Protein AF-A0A171AFU2-F1 (afdb_monomer)

Solvent-accessible surface area (backbone atoms only — not comparable to full-atom values): 6027 Å² total; per-residue (Å²): 131,84,86,50,80,88,75,60,85,72,80,78,90,63,55,51,98,87,64,47,69,78,89,78,45,77,45,76,44,75,50,81,21,44,71,63,31,50,76,66,50,42,62,61,49,47,72,66,57,61,49,48,31,39,40,37,31,38,26,29,52,42,77,97,67,62,62,77,85,74,70,47,90,75,44,48,79,48,77,48,57,42,95,50,82,61,69,34,23,37,37,38,36,23,58,60,92,129

Structure (mmCIF, N/CA/C/O backbone):
data_AF-A0A171AFU2-F1
#
_entry.id   AF-A0A171AFU2-F1
#
loop_
_atom_site.group_PDB
_atom_site.id
_atom_site.type_symbol
_atom_site.label_atom_id
_atom_site.label_alt_id
_atom_site.label_comp_id
_atom_site.label_asym_id
_atom_site.label_entity_id
_atom_site.label_seq_id
_atom_site.pdbx_PDB_ins_code
_atom_site.Cartn_x
_atom_site.Cartn_y
_atom_site.Cartn_z
_atom_site.occupancy
_atom_site.B_iso_or_equiv
_atom_site.auth_seq_id
_atom_site.auth_comp_id
_atom_site.auth_asym_id
_atom_site.auth_atom_id
_atom_site.pdbx_PDB_model_num
ATOM 1 N N . LYS A 1 1 ? 9.775 -21.568 10.852 1.00 74.94 1 LYS A N 1
ATOM 2 C CA . LYS A 1 1 ? 8.976 -21.409 9.611 1.00 74.94 1 LYS A CA 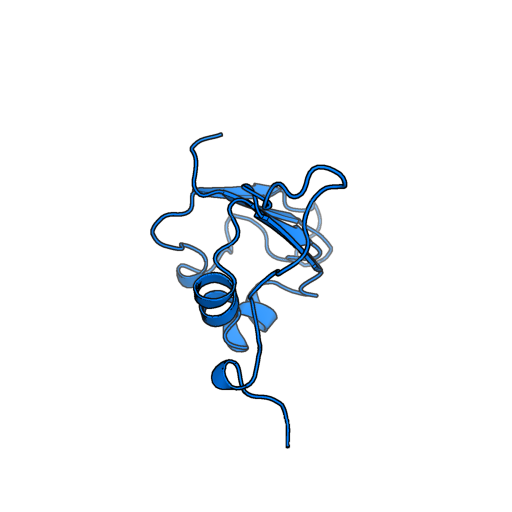1
ATOM 3 C C . LYS A 1 1 ? 8.739 -19.916 9.420 1.00 74.94 1 LYS A C 1
ATOM 5 O O . LYS A 1 1 ? 8.506 -19.256 10.425 1.00 74.94 1 LYS A O 1
ATOM 10 N N . LYS A 1 2 ? 8.897 -19.364 8.212 1.00 75.50 2 LYS A N 1
ATOM 11 C CA . LYS A 1 2 ? 8.527 -17.961 7.962 1.00 75.50 2 LYS A CA 1
ATOM 12 C C . LYS A 1 2 ? 6.993 -17.862 8.069 1.00 75.50 2 LYS A C 1
ATOM 14 O O . LYS A 1 2 ? 6.354 -18.785 7.570 1.00 75.50 2 LYS A O 1
ATOM 19 N N . PRO A 1 3 ? 6.423 -16.856 8.754 1.00 78.31 3 PRO A N 1
ATOM 20 C CA . PRO A 1 3 ? 4.972 -16.717 8.842 1.00 78.31 3 PRO A CA 1
ATOM 21 C C . PRO A 1 3 ? 4.384 -16.492 7.447 1.00 78.31 3 PRO A C 1
ATOM 23 O O . PRO A 1 3 ? 4.941 -15.719 6.661 1.00 78.31 3 PRO A O 1
ATOM 26 N N . GLU A 1 4 ? 3.292 -17.189 7.151 1.00 86.56 4 GLU A N 1
ATOM 27 C CA . GLU A 1 4 ? 2.488 -16.962 5.951 1.00 86.56 4 GLU A CA 1
ATOM 28 C C . GLU A 1 4 ? 1.475 -15.840 6.214 1.00 86.56 4 GLU A C 1
ATOM 30 O O . GLU A 1 4 ? 1.129 -15.564 7.362 1.00 86.56 4 GLU A O 1
ATOM 35 N N . LEU A 1 5 ? 0.954 -15.197 5.162 1.00 85.69 5 LEU A N 1
ATOM 36 C CA . LEU A 1 5 ? -0.076 -14.155 5.320 1.00 85.69 5 LEU A CA 1
ATOM 37 C C . LEU A 1 5 ? -1.328 -14.670 6.051 1.00 85.69 5 LEU A C 1
ATOM 39 O O . LEU A 1 5 ? -1.981 -13.902 6.748 1.00 85.69 5 LEU A O 1
ATOM 43 N N . SER A 1 6 ? -1.645 -15.962 5.919 1.00 86.12 6 SER A N 1
ATOM 44 C CA . SER A 1 6 ? -2.748 -16.621 6.632 1.00 86.12 6 SER A CA 1
ATOM 45 C C . SER A 1 6 ? -2.542 -16.720 8.142 1.00 86.12 6 SER A C 1
ATOM 47 O O . SER A 1 6 ? -3.510 -16.937 8.863 1.00 86.12 6 SER A O 1
ATOM 49 N N . ASP A 1 7 ? -1.299 -16.600 8.608 1.00 89.69 7 ASP A N 1
ATOM 50 C CA . ASP A 1 7 ? -0.940 -16.751 10.019 1.00 89.69 7 ASP A CA 1
ATOM 51 C C . ASP A 1 7 ? -1.003 -15.407 10.771 1.00 89.69 7 ASP A C 1
ATOM 53 O O . ASP A 1 7 ? -0.781 -15.360 11.982 1.00 89.69 7 ASP A O 1
ATOM 57 N N . LEU A 1 8 ? -1.259 -14.301 10.062 1.00 90.12 8 LEU A N 1
ATOM 58 C CA . LEU A 1 8 ? -1.264 -12.949 10.614 1.00 90.12 8 LEU A CA 1
ATOM 59 C C . LEU A 1 8 ? -2.675 -12.514 11.023 1.00 90.12 8 LEU A C 1
ATOM 61 O O . LEU A 1 8 ? -3.652 -12.784 10.325 1.00 90.12 8 LEU A O 1
ATOM 65 N N . ASN A 1 9 ? -2.761 -11.788 12.140 1.00 91.12 9 ASN A N 1
ATOM 66 C CA . ASN A 1 9 ? -3.978 -11.110 12.575 1.00 91.12 9 ASN A CA 1
ATOM 67 C C . ASN A 1 9 ? -3.920 -9.629 12.169 1.00 91.12 9 ASN A C 1
ATOM 69 O O . ASN A 1 9 ? -2.985 -8.930 12.556 1.00 91.12 9 ASN A O 1
ATOM 73 N N . PHE A 1 10 ? -4.920 -9.177 11.414 1.00 90.38 10 PHE A N 1
ATOM 74 C CA . PHE A 1 10 ? -5.063 -7.796 10.931 1.00 90.38 10 PHE A CA 1
ATOM 75 C C . PHE A 1 10 ? -6.156 -7.013 11.686 1.00 90.38 10 PHE A C 1
ATOM 77 O O . PHE A 1 10 ? -6.427 -5.848 11.380 1.00 90.38 10 PHE A O 1
ATOM 84 N N . GLU A 1 11 ? -6.798 -7.651 12.669 1.00 90.38 11 GLU A N 1
ATOM 85 C CA . GLU A 1 11 ? -7.816 -7.032 13.513 1.00 90.38 11 GLU A CA 1
ATOM 86 C C . GLU A 1 11 ? -7.193 -6.083 14.542 1.00 90.38 11 GLU A C 1
ATOM 88 O O . GLU A 1 11 ? -6.085 -6.299 15.038 1.00 90.38 11 GLU A O 1
ATOM 93 N N . CYS A 1 12 ? -7.944 -5.038 14.894 1.00 89.50 12 CYS A N 1
ATOM 94 C CA . CYS A 1 12 ? -7.601 -4.118 15.971 1.00 89.50 12 CYS A CA 1
ATOM 95 C C . CYS A 1 12 ? -8.790 -3.970 16.922 1.00 89.50 12 CYS A C 1
ATOM 97 O O . CYS A 1 12 ? -9.833 -3.411 16.584 1.00 89.50 12 CYS A O 1
ATOM 99 N N . ASP A 1 13 ? -8.592 -4.464 18.134 1.00 92.19 13 ASP A N 1
ATOM 100 C CA . ASP A 1 13 ? -9.525 -4.514 19.256 1.00 92.19 13 ASP A CA 1
ATOM 101 C C . ASP A 1 13 ? -9.283 -3.373 20.266 1.00 92.19 13 ASP A C 1
ATOM 103 O O . ASP A 1 13 ? -9.819 -3.365 21.375 1.00 92.19 13 ASP A O 1
ATOM 107 N N . LYS A 1 14 ? -8.496 -2.359 19.873 1.00 92.38 14 LYS A N 1
ATOM 108 C CA . LYS A 1 14 ? -8.324 -1.120 20.641 1.00 92.38 14 LYS A CA 1
ATOM 109 C C . LYS A 1 14 ? -9.541 -0.209 20.497 1.00 92.38 14 LYS A C 1
ATOM 111 O O . LYS A 1 14 ? -10.087 -0.040 19.408 1.00 92.38 14 LYS A O 1
ATOM 116 N N . THR A 1 15 ? -9.900 0.431 21.603 1.00 96.12 15 THR A N 1
ATOM 117 C CA . THR A 1 15 ? -10.975 1.422 21.682 1.00 96.12 15 THR A CA 1
ATOM 118 C C . THR A 1 15 ? -10.466 2.731 22.276 1.00 96.12 15 THR A C 1
ATOM 120 O O . THR A 1 15 ? -9.417 2.765 22.929 1.00 96.12 15 THR A O 1
ATOM 123 N N . THR A 1 16 ? -11.221 3.812 22.081 1.00 93.56 16 THR A N 1
ATOM 124 C CA . THR A 1 16 ? -11.028 5.072 22.815 1.00 93.56 16 THR A CA 1
ATOM 125 C C . THR A 1 16 ? -11.306 4.883 24.314 1.00 93.56 16 THR A C 1
ATOM 127 O O . THR A 1 16 ? -11.727 3.806 24.755 1.00 93.56 16 THR A O 1
ATOM 130 N N . LYS A 1 17 ? -11.082 5.928 25.124 1.00 94.62 17 LYS A N 1
ATOM 131 C CA . LYS A 1 17 ? -11.413 5.897 26.562 1.00 94.62 17 LYS A CA 1
ATOM 132 C C . LYS A 1 17 ? -12.919 5.732 26.790 1.00 94.62 17 LYS A C 1
ATOM 134 O O . LYS A 1 17 ? -13.327 5.153 27.790 1.00 94.62 17 LYS A O 1
ATOM 139 N N . GLU A 1 18 ? -13.711 6.213 25.842 1.00 96.38 18 GLU A N 1
ATOM 140 C CA . GLU A 1 18 ? -15.169 6.175 25.804 1.00 96.38 18 GLU A CA 1
ATOM 141 C C . GLU A 1 18 ? -15.707 4.848 25.234 1.00 96.38 18 GLU A C 1
ATOM 143 O O . GLU A 1 18 ? -16.915 4.629 25.217 1.00 96.38 18 GLU A O 1
ATOM 148 N N . GLY A 1 19 ? -14.825 3.937 24.801 1.00 95.38 19 GLY A N 1
ATOM 149 C CA . GLY A 1 19 ? -15.196 2.618 24.280 1.00 95.38 19 GLY A CA 1
ATOM 150 C C . GLY A 1 19 ? -15.546 2.593 22.790 1.0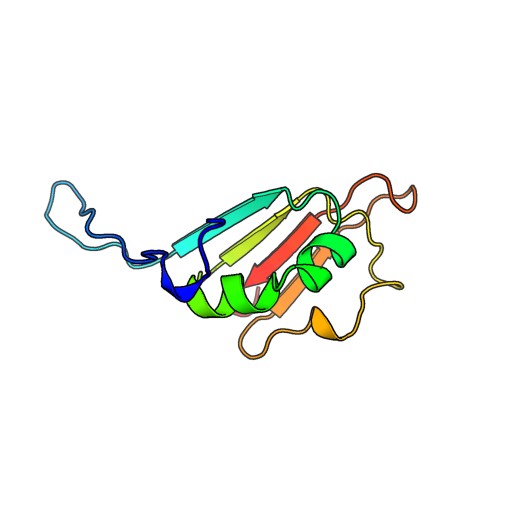0 95.38 19 GLY A C 1
ATOM 151 O O . GLY A 1 19 ? -16.033 1.576 22.296 1.00 95.38 19 GLY A O 1
ATOM 152 N N . GLU A 1 20 ? -15.287 3.674 22.054 1.00 96.19 20 GLU A N 1
ATOM 153 C CA . GLU A 1 20 ? -15.542 3.729 20.615 1.00 96.19 20 GLU A CA 1
ATOM 154 C C . GLU A 1 20 ? -14.488 2.932 19.844 1.00 96.19 20 GLU A C 1
ATOM 156 O O . GLU A 1 20 ? -13.297 2.947 20.174 1.00 96.19 20 GLU A O 1
ATOM 161 N N . LYS A 1 21 ? -14.930 2.231 18.797 1.00 95.06 21 LYS A N 1
ATOM 162 C CA . LYS A 1 21 ? -14.035 1.532 17.872 1.00 95.06 21 LYS A CA 1
ATOM 163 C C . LYS A 1 21 ? -13.399 2.524 16.905 1.00 95.06 21 LYS A C 1
ATOM 165 O O . LYS A 1 21 ? -13.990 3.550 16.576 1.00 95.06 21 LYS A O 1
ATOM 170 N N . TRP A 1 22 ? -12.215 2.181 16.410 1.00 93.25 22 TRP A N 1
ATOM 171 C CA . TRP A 1 22 ? -11.630 2.885 15.274 1.00 93.25 22 TRP A CA 1
ATOM 172 C C . TRP A 1 22 ? -12.545 2.761 14.044 1.00 93.25 22 TRP A C 1
ATOM 174 O O . TRP A 1 22 ? -13.249 1.766 13.871 1.00 93.25 22 TRP A O 1
ATOM 184 N N . ASN A 1 23 ? -12.538 3.788 13.200 1.00 93.81 23 ASN A N 1
ATOM 185 C CA . ASN A 1 23 ? -13.353 3.873 11.985 1.00 93.81 23 ASN A CA 1
ATOM 186 C C . ASN A 1 23 ? -12.531 4.217 10.733 1.00 93.81 23 ASN A C 1
ATOM 188 O O . ASN A 1 23 ? -13.104 4.396 9.664 1.00 93.81 23 ASN A O 1
ATOM 192 N N . PHE A 1 24 ? -11.211 4.351 10.879 1.00 95.06 24 PHE A N 1
ATOM 193 C CA . PHE A 1 24 ? -10.292 4.685 9.801 1.00 95.06 24 PHE A CA 1
ATOM 194 C C . PHE A 1 24 ? -8.933 4.019 10.041 1.00 95.06 24 PHE A C 1
ATOM 196 O O . PHE A 1 24 ? -8.395 4.104 11.151 1.00 95.06 24 PHE A O 1
ATOM 203 N N . LYS A 1 25 ? -8.370 3.364 9.022 1.00 95.69 25 LYS A N 1
ATOM 204 C CA . LYS A 1 25 ? -7.072 2.675 9.085 1.00 95.69 25 LYS A CA 1
ATOM 205 C C . LYS A 1 25 ? -6.065 3.318 8.136 1.00 95.69 25 LYS A C 1
ATOM 207 O O . LYS A 1 25 ? -6.296 3.427 6.934 1.00 95.69 25 LYS A O 1
ATOM 212 N N . ILE A 1 26 ? -4.902 3.675 8.679 1.00 97.12 26 ILE A N 1
ATOM 213 C CA . ILE A 1 26 ? -3.752 4.159 7.910 1.00 97.12 26 ILE A CA 1
ATOM 214 C C . ILE A 1 26 ? -2.584 3.211 8.154 1.00 97.12 26 ILE A C 1
ATOM 216 O O . ILE A 1 26 ? -2.131 3.071 9.291 1.00 97.12 26 ILE A O 1
ATOM 220 N N . SER A 1 27 ? -2.054 2.625 7.086 1.00 97.06 27 SER A N 1
ATOM 221 C CA . SER A 1 27 ? -0.843 1.806 7.142 1.00 97.06 27 SER A CA 1
ATOM 222 C C . SER A 1 27 ? 0.303 2.550 6.458 1.00 97.06 27 SER A C 1
ATOM 224 O O . SER A 1 27 ? 0.127 3.190 5.423 1.00 97.06 27 SER A O 1
ATOM 226 N N . SER A 1 28 ? 1.504 2.487 7.030 1.00 97.88 28 SER A N 1
ATOM 227 C CA . SER A 1 28 ? 2.695 3.117 6.455 1.00 97.88 28 SER A CA 1
ATOM 228 C C . SER A 1 28 ? 3.854 2.137 6.450 1.00 97.88 28 SER A C 1
ATOM 230 O O . SER A 1 28 ? 4.177 1.556 7.484 1.00 97.88 28 SER A O 1
ATOM 232 N N . TRP A 1 29 ? 4.497 1.970 5.296 1.00 97.69 29 TRP A N 1
ATOM 233 C CA . TRP A 1 29 ? 5.560 0.993 5.123 1.00 97.69 29 TRP A CA 1
ATOM 234 C C . TRP A 1 29 ? 6.670 1.496 4.197 1.00 97.69 29 TRP A C 1
ATOM 236 O O . TRP A 1 29 ? 6.477 1.745 3.007 1.00 97.69 29 TRP A O 1
ATOM 246 N N . ASN A 1 30 ? 7.888 1.555 4.729 1.00 97.75 30 ASN A N 1
ATOM 247 C CA . ASN A 1 30 ? 9.093 1.631 3.917 1.00 97.75 30 ASN A CA 1
ATOM 248 C C . ASN A 1 30 ? 9.374 0.264 3.270 1.00 97.75 30 ASN A C 1
ATOM 250 O O . ASN A 1 30 ? 9.735 -0.697 3.952 1.00 97.75 30 ASN A O 1
ATOM 254 N N . VAL A 1 31 ? 9.211 0.181 1.949 1.00 97.06 31 VAL A N 1
ATOM 255 C CA . VAL A 1 31 ? 9.254 -1.087 1.201 1.00 97.06 31 VAL A CA 1
ATOM 256 C C . VAL A 1 31 ? 10.631 -1.427 0.633 1.00 97.06 31 VAL A C 1
ATOM 258 O O . VAL A 1 31 ? 10.794 -2.488 0.027 1.00 97.06 31 VAL A O 1
ATOM 261 N N . ALA A 1 32 ? 11.622 -0.543 0.807 1.00 96.38 32 ALA A N 1
ATOM 262 C CA . ALA A 1 32 ? 12.983 -0.702 0.291 1.00 96.38 32 ALA A CA 1
ATOM 263 C C . ALA A 1 32 ? 13.048 -1.106 -1.205 1.00 96.38 32 ALA A C 1
ATOM 265 O O . ALA A 1 32 ? 13.939 -1.844 -1.631 1.00 96.38 32 ALA A O 1
ATOM 266 N N . GLY A 1 33 ? 12.112 -0.609 -2.016 1.00 96.44 33 GLY A N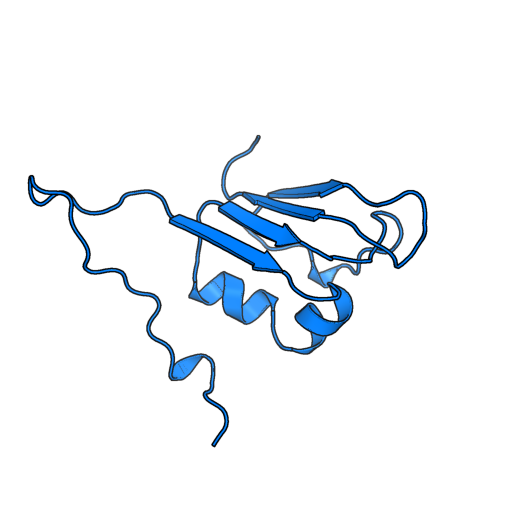 1
ATOM 267 C CA . GLY A 1 33 ? 11.983 -0.882 -3.446 1.00 96.44 33 GLY A CA 1
ATOM 268 C C . GLY A 1 33 ? 10.654 -1.545 -3.814 1.00 96.44 33 GLY A C 1
ATOM 269 O O . GLY A 1 33 ? 10.442 -2.737 -3.585 1.00 96.44 33 GLY A O 1
ATOM 270 N N . LEU A 1 34 ? 9.797 -0.798 -4.513 1.00 95.94 34 LEU A N 1
ATOM 271 C CA . LEU A 1 34 ? 8.440 -1.202 -4.897 1.00 95.94 34 LEU A CA 1
ATOM 272 C C . LEU A 1 34 ? 8.406 -2.531 -5.661 1.00 95.94 34 LEU A C 1
ATOM 274 O O . LEU A 1 34 ? 7.616 -3.415 -5.355 1.00 95.94 34 LEU A O 1
ATOM 278 N N . ARG A 1 35 ? 9.306 -2.721 -6.630 1.00 95.44 35 ARG A N 1
ATOM 279 C CA . ARG A 1 35 ? 9.353 -3.952 -7.440 1.00 95.44 35 ARG A CA 1
ATOM 280 C C . ARG A 1 35 ? 9.717 -5.188 -6.622 1.00 95.44 35 ARG A C 1
ATOM 282 O O . ARG A 1 35 ? 9.222 -6.274 -6.904 1.00 95.44 35 ARG A O 1
ATOM 289 N N . ALA A 1 36 ? 10.607 -5.043 -5.641 1.00 95.75 36 ALA A N 1
ATOM 290 C CA . ALA A 1 36 ? 10.982 -6.148 -4.763 1.00 95.75 36 ALA A CA 1
ATOM 291 C C . ALA A 1 36 ? 9.839 -6.495 -3.802 1.00 95.75 36 ALA A C 1
ATOM 293 O O . ALA A 1 36 ? 9.616 -7.671 -3.526 1.00 95.75 36 ALA A O 1
ATOM 294 N N . TRP A 1 37 ? 9.106 -5.482 -3.341 1.00 96.31 37 TRP A N 1
ATOM 295 C CA . TRP A 1 37 ? 7.905 -5.643 -2.531 1.00 96.31 37 TRP A CA 1
ATOM 296 C C . TRP A 1 37 ? 6.770 -6.338 -3.294 1.00 96.31 37 TRP A C 1
ATOM 298 O O . TRP A 1 37 ? 6.232 -7.324 -2.800 1.00 96.31 37 TRP A O 1
ATOM 308 N N . LEU A 1 38 ? 6.497 -5.944 -4.544 1.00 95.31 38 LEU A N 1
ATOM 309 C CA . LEU A 1 38 ? 5.518 -6.627 -5.405 1.00 95.31 38 LEU A CA 1
ATOM 310 C C . LEU A 1 38 ? 5.858 -8.109 -5.610 1.00 95.31 38 LEU A C 1
ATOM 312 O O . LEU A 1 38 ? 5.001 -8.968 -5.440 1.00 95.31 38 LEU A O 1
ATOM 316 N N . LYS A 1 39 ? 7.132 -8.428 -5.886 1.00 94.50 39 LYS A N 1
ATOM 317 C CA . LYS A 1 39 ? 7.614 -9.818 -6.021 1.00 94.50 39 LYS A CA 1
ATOM 318 C C . LYS A 1 39 ? 7.440 -10.660 -4.754 1.00 94.50 39 LYS A C 1
ATOM 320 O O . LYS A 1 39 ? 7.552 -11.879 -4.822 1.00 94.50 39 LYS A O 1
ATOM 325 N N . LYS A 1 40 ? 7.231 -10.022 -3.601 1.00 92.94 40 LYS A N 1
ATOM 326 C CA . LYS A 1 40 ? 7.029 -10.663 -2.298 1.00 92.94 40 LYS A CA 1
ATOM 327 C C . LYS A 1 40 ? 5.563 -10.599 -1.858 1.00 92.94 40 LYS A C 1
ATOM 329 O O . LYS A 1 40 ? 5.312 -10.516 -0.660 1.00 92.94 40 LYS A O 1
ATOM 334 N N . SER A 1 41 ? 4.621 -10.624 -2.805 1.00 91.69 41 SER A N 1
ATOM 335 C CA . SER A 1 41 ? 3.179 -10.596 -2.518 1.00 91.69 41 SER A CA 1
ATOM 336 C C . SER A 1 41 ? 2.738 -9.350 -1.743 1.00 91.69 41 SER A C 1
ATOM 338 O O . SER A 1 41 ? 1.853 -9.402 -0.894 1.00 91.69 41 SER A O 1
ATOM 340 N N . GLY A 1 42 ? 3.359 -8.201 -2.037 1.00 93.12 42 GLY A N 1
ATOM 341 C CA . GLY A 1 42 ? 3.008 -6.930 -1.405 1.00 93.12 42 GLY A CA 1
ATOM 342 C C . GLY A 1 42 ? 1.529 -6.573 -1.568 1.00 93.12 42 GLY A C 1
ATOM 343 O O . GLY A 1 42 ? 0.890 -6.178 -0.602 1.00 93.12 42 GLY A O 1
ATOM 344 N N . ILE A 1 43 ? 0.963 -6.791 -2.759 1.00 93.19 43 ILE A N 1
ATOM 345 C CA . ILE A 1 43 ? -0.460 -6.538 -3.029 1.00 93.19 43 ILE A CA 1
ATOM 346 C C . ILE A 1 43 ? -1.368 -7.449 -2.196 1.00 93.19 43 ILE A C 1
ATOM 348 O O . ILE A 1 43 ? -2.348 -6.969 -1.631 1.00 93.19 43 ILE A O 1
ATOM 352 N N . ASP A 1 44 ? -1.017 -8.728 -2.050 1.00 93.00 44 ASP A N 1
ATOM 353 C CA . ASP A 1 44 ? -1.795 -9.673 -1.239 1.00 93.00 44 ASP A CA 1
ATOM 354 C C . ASP A 1 44 ? -1.845 -9.230 0.231 1.00 93.00 44 ASP A C 1
ATOM 356 O O . ASP A 1 44 ? -2.878 -9.367 0.883 1.00 93.00 44 ASP A O 1
ATOM 360 N N . TYR A 1 45 ? -0.753 -8.648 0.744 1.00 92.81 45 TYR A N 1
ATOM 361 C CA . TYR A 1 45 ? -0.740 -8.033 2.072 1.00 92.81 45 TYR A CA 1
ATOM 362 C C . TYR A 1 45 ? -1.720 -6.857 2.159 1.00 92.81 45 TYR A C 1
ATOM 364 O O . TYR A 1 45 ? -2.490 -6.795 3.111 1.00 92.81 45 TYR A O 1
ATOM 372 N N . VAL A 1 46 ? -1.736 -5.954 1.169 1.00 94.38 46 VAL A N 1
ATOM 373 C CA . VAL A 1 46 ? -2.655 -4.799 1.169 1.00 94.38 46 VAL A CA 1
ATOM 374 C C . VAL A 1 46 ? -4.111 -5.252 1.153 1.00 94.38 46 VAL A C 1
ATOM 376 O O . VAL A 1 46 ? -4.908 -4.727 1.917 1.00 94.38 46 VAL A O 1
ATOM 379 N N . LEU A 1 47 ? -4.450 -6.260 0.345 1.00 92.94 47 LEU A N 1
ATOM 380 C CA . LEU A 1 47 ? -5.808 -6.809 0.277 1.00 92.94 47 LEU A CA 1
ATOM 381 C C . LEU A 1 47 ? -6.267 -7.465 1.587 1.00 92.94 47 LEU A C 1
ATOM 383 O O . LEU A 1 47 ? -7.466 -7.548 1.836 1.00 92.94 47 LEU A O 1
ATOM 387 N N . LYS A 1 48 ? -5.336 -7.972 2.404 1.00 94.06 48 LYS A N 1
ATOM 388 C CA . LYS A 1 48 ? -5.640 -8.556 3.719 1.00 94.06 48 LYS A CA 1
ATOM 389 C C . LYS A 1 48 ? -5.701 -7.514 4.828 1.00 94.06 48 LYS A C 1
ATOM 391 O O . LYS A 1 48 ? -6.563 -7.614 5.692 1.00 94.06 48 LYS A O 1
ATOM 396 N N . GLU A 1 49 ? -4.794 -6.546 4.801 1.00 95.19 49 GLU A N 1
ATOM 397 C CA . GLU A 1 49 ? -4.756 -5.450 5.770 1.00 95.19 49 GLU A CA 1
ATOM 398 C C . GLU A 1 49 ? -5.897 -4.441 5.548 1.00 95.19 49 GLU A C 1
ATOM 400 O O . GLU A 1 49 ? -6.376 -3.834 6.506 1.00 95.19 49 GLU A O 1
ATOM 405 N N . ASP A 1 50 ? -6.347 -4.281 4.301 1.00 95.69 50 ASP A N 1
ATOM 406 C CA . ASP A 1 50 ? -7.470 -3.437 3.870 1.00 95.69 50 ASP A CA 1
ATOM 407 C C . ASP A 1 50 ? -7.480 -2.002 4.459 1.00 95.69 50 ASP A C 1
ATOM 409 O O . ASP A 1 50 ? -8.496 -1.547 4.993 1.00 95.69 50 ASP A O 1
ATOM 413 N N . PRO A 1 51 ? -6.360 -1.250 4.407 1.00 97.06 51 PRO A N 1
ATOM 414 C CA . PRO A 1 51 ? -6.307 0.089 4.989 1.00 97.06 51 PRO A CA 1
ATOM 415 C C . PRO A 1 51 ? -7.069 1.105 4.137 1.00 97.06 51 PRO A C 1
ATOM 417 O O . PRO A 1 51 ? -7.095 0.990 2.916 1.00 97.06 51 PRO A O 1
ATOM 420 N N . ASP A 1 52 ? -7.623 2.155 4.734 1.00 97.31 52 ASP A N 1
ATOM 421 C CA . ASP A 1 52 ? -8.236 3.250 3.969 1.00 97.31 52 ASP A CA 1
ATOM 422 C C . ASP A 1 52 ? -7.175 4.079 3.239 1.00 97.31 52 ASP A C 1
ATOM 424 O O . ASP A 1 52 ? -7.389 4.506 2.103 1.00 97.31 52 ASP A O 1
ATOM 428 N N . ILE A 1 53 ? -6.003 4.239 3.866 1.00 97.81 53 ILE A N 1
ATOM 429 C CA . ILE A 1 53 ? -4.813 4.855 3.273 1.00 97.81 53 ILE A CA 1
ATOM 430 C C . ILE A 1 53 ? -3.591 3.961 3.495 1.00 97.81 53 ILE A C 1
ATOM 432 O O . ILE A 1 53 ? -3.282 3.574 4.622 1.00 97.81 53 ILE A O 1
ATOM 436 N N . LEU A 1 54 ? -2.835 3.700 2.427 1.00 97.94 54 LEU A N 1
ATOM 437 C CA . LEU A 1 54 ? -1.520 3.063 2.493 1.00 97.94 54 LEU A CA 1
ATOM 438 C C . LEU A 1 54 ? -0.435 4.010 1.981 1.00 97.94 54 LEU A C 1
ATOM 440 O O . LEU A 1 54 ? -0.419 4.383 0.809 1.00 97.94 54 LEU A O 1
ATOM 444 N N . CYS A 1 55 ? 0.529 4.318 2.839 1.00 98.25 55 CYS A N 1
ATOM 445 C CA . CYS A 1 55 ? 1.701 5.118 2.510 1.00 98.25 55 CYS A CA 1
ATOM 446 C C . CYS A 1 55 ? 2.916 4.212 2.292 1.00 98.25 55 CYS A C 1
ATOM 448 O O . CYS A 1 55 ? 3.355 3.529 3.216 1.00 98.25 55 CYS A O 1
ATOM 450 N N . LEU A 1 56 ? 3.505 4.237 1.098 1.00 97.81 56 LEU A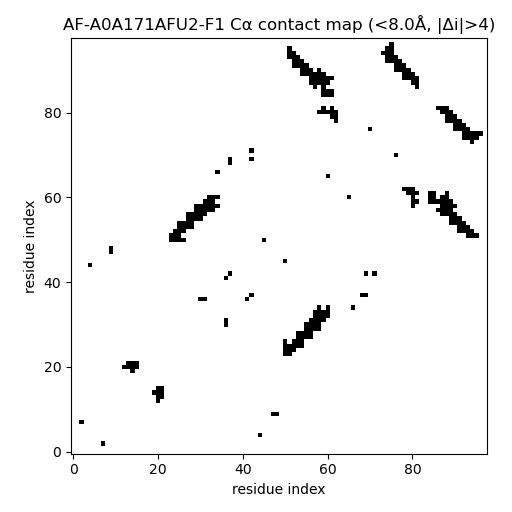 N 1
ATOM 451 C CA . LEU A 1 56 ? 4.752 3.539 0.795 1.00 97.81 56 LEU A CA 1
ATOM 452 C C . LEU A 1 56 ? 5.920 4.520 0.695 1.00 97.81 56 LEU A C 1
ATOM 454 O O . LEU A 1 56 ? 5.846 5.512 -0.032 1.00 97.81 56 LEU A O 1
ATOM 458 N N . GLN A 1 57 ? 7.028 4.207 1.367 1.00 97.94 57 GLN A N 1
ATOM 459 C CA . GLN A 1 57 ? 8.294 4.941 1.246 1.00 97.94 57 GLN A CA 1
AT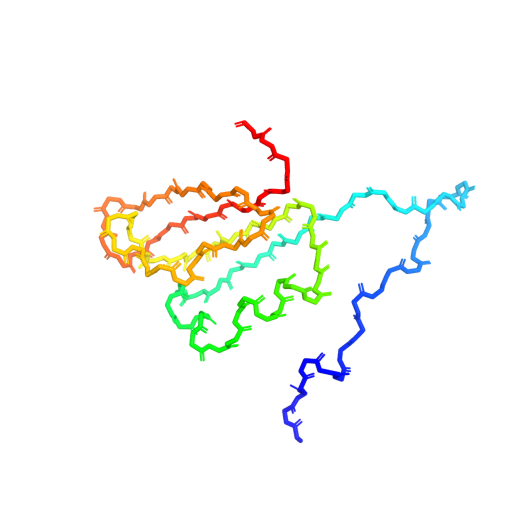OM 460 C C . GLN A 1 57 ? 9.393 4.078 0.627 1.00 97.94 57 GLN A C 1
ATOM 462 O O . GLN A 1 57 ? 9.317 2.850 0.627 1.00 97.94 57 GLN A O 1
ATOM 467 N N . GLU A 1 58 ? 10.427 4.737 0.097 1.00 97.00 58 GLU A N 1
ATOM 468 C CA . GLU A 1 58 ? 11.518 4.101 -0.650 1.00 97.00 58 GLU A CA 1
ATOM 469 C C . GLU A 1 58 ? 11.008 3.236 -1.810 1.00 97.00 58 GLU A C 1
ATOM 471 O O . GLU A 1 58 ? 11.473 2.117 -2.034 1.00 97.00 58 GLU A O 1
ATOM 476 N N . THR A 1 59 ? 10.059 3.755 -2.593 1.00 97.00 59 THR A N 1
ATOM 477 C CA . THR A 1 59 ? 9.549 3.034 -3.769 1.00 97.00 59 THR A CA 1
ATOM 478 C C . THR A 1 59 ? 10.650 2.802 -4.804 1.00 97.00 59 THR A C 1
ATOM 480 O O . THR A 1 59 ? 10.649 1.760 -5.466 1.00 97.00 59 THR A O 1
ATOM 483 N N . LYS A 1 60 ? 11.616 3.731 -4.913 1.00 96.12 60 LYS A N 1
ATOM 484 C CA . LYS A 1 60 ? 12.792 3.650 -5.802 1.00 96.12 60 LYS A CA 1
ATOM 485 C C . LYS A 1 60 ? 12.400 3.342 -7.251 1.00 96.12 60 LYS A C 1
ATOM 487 O O . LYS A 1 60 ? 13.138 2.685 -7.986 1.00 96.12 60 LYS A O 1
ATOM 492 N N . CYS A 1 61 ? 11.212 3.784 -7.657 1.00 94.38 61 CYS A N 1
ATOM 493 C CA . CYS A 1 61 ? 10.624 3.483 -8.952 1.00 94.38 61 CYS A CA 1
ATOM 494 C C . CYS A 1 61 ? 9.938 4.740 -9.492 1.00 94.38 61 CYS A C 1
ATOM 496 O O . CYS A 1 61 ? 8.963 5.175 -8.882 1.00 94.38 61 CYS A O 1
ATOM 498 N N . PRO A 1 62 ? 10.424 5.317 -10.606 1.00 92.12 62 PRO A N 1
ATOM 499 C CA . PRO A 1 62 ? 9.777 6.472 -11.204 1.00 92.12 62 PRO A CA 1
ATOM 500 C C . PRO A 1 62 ? 8.446 6.089 -11.851 1.00 92.12 62 PRO A C 1
ATOM 502 O O . PRO A 1 62 ? 8.274 4.939 -12.273 1.00 92.12 62 PRO A O 1
ATOM 505 N N . GLU A 1 63 ? 7.537 7.055 -11.971 1.00 90.31 63 GLU A N 1
ATOM 506 C CA . GLU A 1 63 ? 6.150 6.828 -12.406 1.00 90.31 63 GLU A CA 1
ATOM 507 C C . GLU A 1 63 ? 6.090 6.143 -13.782 1.00 90.31 63 GLU A C 1
ATOM 509 O O . GLU A 1 63 ? 5.445 5.112 -13.966 1.00 90.31 63 GLU A O 1
ATOM 514 N N . LYS A 1 64 ? 6.915 6.617 -14.724 1.00 90.81 64 LYS A N 1
ATOM 515 C CA . LYS A 1 64 ? 7.067 6.054 -16.081 1.00 90.81 64 LYS A CA 1
ATOM 516 C C . LYS A 1 64 ? 7.536 4.589 -16.127 1.00 90.81 64 LYS A C 1
ATOM 518 O O . LYS A 1 64 ? 7.555 3.981 -17.193 1.00 90.81 64 LYS A O 1
ATOM 523 N N . LYS A 1 65 ? 8.015 4.044 -15.004 1.00 92.31 65 LYS A N 1
ATOM 524 C CA . LYS A 1 65 ? 8.554 2.681 -14.863 1.00 92.31 65 LYS A CA 1
ATOM 525 C C . LYS A 1 65 ? 7.729 1.821 -13.900 1.00 92.31 65 LYS A C 1
ATOM 527 O O . LYS A 1 65 ? 8.197 0.731 -13.535 1.00 92.31 65 LYS A O 1
ATOM 532 N N . LEU A 1 66 ? 6.556 2.297 -13.474 1.00 92.69 66 LEU A N 1
ATOM 533 C CA . LEU A 1 66 ? 5.653 1.538 -12.621 1.00 92.69 66 LEU A CA 1
ATOM 534 C C . LEU A 1 66 ? 5.163 0.278 -13.349 1.00 92.69 66 LEU A C 1
ATOM 536 O O . LEU A 1 66 ? 4.718 0.361 -14.494 1.00 92.69 66 LEU A O 1
ATOM 540 N N . PRO A 1 67 ? 5.269 -0.895 -12.711 1.00 93.19 67 PRO A N 1
ATOM 541 C CA . PRO A 1 67 ? 4.743 -2.127 -13.277 1.00 93.19 67 PRO A CA 1
ATOM 542 C C . PRO A 1 67 ? 3.202 -2.143 -13.146 1.00 93.19 67 PRO A C 1
ATOM 544 O O . PRO A 1 67 ? 2.695 -1.620 -12.155 1.00 93.19 67 PRO A O 1
ATOM 547 N N . PRO A 1 68 ? 2.435 -2.686 -14.113 1.00 92.31 68 PRO A N 1
ATOM 548 C CA . PRO A 1 68 ? 0.965 -2.644 -14.104 1.00 92.31 68 PRO A CA 1
ATOM 549 C C . PRO A 1 68 ? 0.305 -3.195 -12.832 1.00 92.31 68 PRO A C 1
ATOM 551 O O . PRO A 1 68 ? -0.763 -2.729 -12.448 1.00 92.31 68 PRO A O 1
ATOM 554 N N . GLU A 1 69 ? 0.962 -4.144 -12.167 1.00 92.88 69 GLU A N 1
ATOM 555 C CA . GLU A 1 69 ? 0.529 -4.828 -10.946 1.00 92.88 69 GLU A CA 1
ATOM 556 C C . GLU A 1 69 ? 0.403 -3.896 -9.734 1.00 92.88 69 GLU A C 1
ATOM 558 O O . GLU A 1 69 ? -0.184 -4.281 -8.729 1.00 92.88 69 GLU A O 1
ATOM 563 N N . VAL A 1 70 ? 0.930 -2.667 -9.807 1.00 92.50 70 VAL A N 1
ATOM 564 C CA . VAL A 1 70 ? 0.686 -1.654 -8.767 1.00 92.50 70 VAL A CA 1
ATOM 565 C C . VAL A 1 70 ? -0.759 -1.174 -8.761 1.00 92.50 70 VAL A C 1
ATOM 567 O O . VAL A 1 70 ? -1.204 -0.623 -7.765 1.00 92.50 70 VAL A O 1
ATOM 570 N N . LYS A 1 71 ? -1.508 -1.341 -9.857 1.00 91.50 71 LYS A N 1
ATOM 571 C CA . LYS A 1 71 ? -2.902 -0.902 -9.918 1.00 91.50 71 LYS A CA 1
ATOM 572 C C . LYS A 1 71 ? -3.771 -1.859 -9.112 1.00 91.50 71 LYS A C 1
ATOM 574 O O . LYS A 1 71 ? -4.022 -2.985 -9.534 1.00 91.50 71 LYS A O 1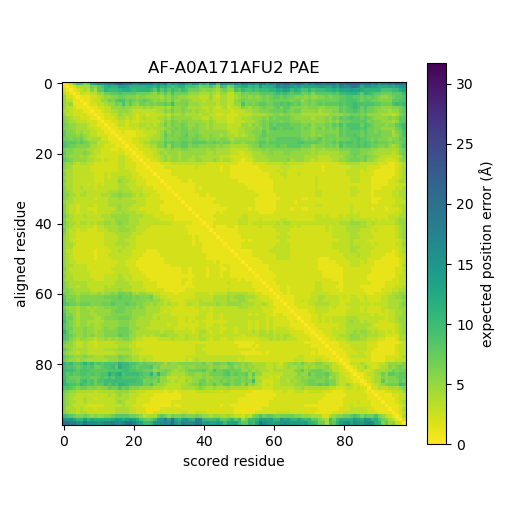
ATOM 579 N N . LEU A 1 72 ? -4.245 -1.379 -7.969 1.00 91.94 72 LEU A N 1
ATOM 580 C CA . LEU A 1 72 ? -5.098 -2.128 -7.060 1.00 91.94 72 LEU A CA 1
ATOM 581 C C . LEU A 1 72 ? -6.559 -1.705 -7.235 1.00 91.94 72 LEU A C 1
ATOM 583 O O . LEU A 1 72 ? -6.887 -0.526 -7.133 1.00 91.94 72 LEU A O 1
ATOM 587 N N . SER A 1 73 ? -7.444 -2.665 -7.507 1.00 91.69 73 SER A N 1
ATOM 588 C CA . SER A 1 73 ? -8.881 -2.388 -7.613 1.00 91.69 73 SER A CA 1
ATOM 589 C C . SER A 1 73 ? -9.415 -1.826 -6.295 1.00 91.69 73 SER A C 1
ATOM 591 O O . SER A 1 73 ? -9.100 -2.354 -5.233 1.00 91.69 73 SER A O 1
ATOM 593 N N . GLY A 1 74 ? -10.242 -0.782 -6.371 1.00 93.88 74 GLY A N 1
ATOM 594 C CA . GLY A 1 74 ? -10.788 -0.104 -5.191 1.00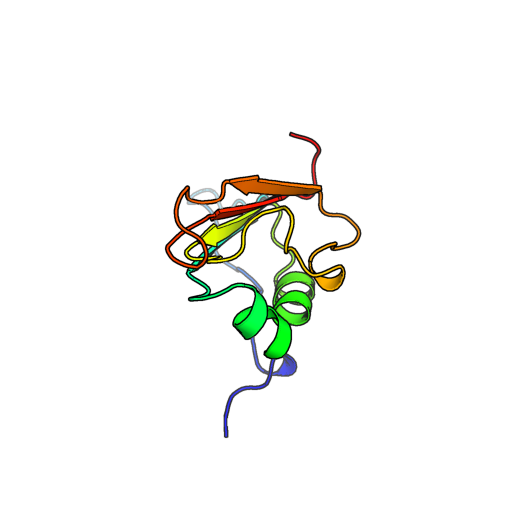 93.88 74 GLY A CA 1
ATOM 595 C C . GLY A 1 74 ? -9.834 0.891 -4.525 1.00 93.88 74 GLY A C 1
ATOM 596 O O . GLY A 1 74 ? -10.208 1.470 -3.516 1.00 93.88 74 GLY A O 1
ATOM 597 N N . TYR A 1 75 ? -8.638 1.109 -5.084 1.00 96.75 75 TYR A N 1
ATOM 598 C CA . TYR A 1 75 ? -7.701 2.125 -4.616 1.00 96.75 75 TYR A CA 1
ATOM 599 C C . TYR A 1 75 ? -7.261 3.053 -5.748 1.00 96.75 75 TYR A C 1
ATOM 601 O O . TYR A 1 75 ? -6.946 2.623 -6.859 1.00 96.75 75 TYR A O 1
ATOM 609 N N . HIS A 1 76 ? -7.145 4.334 -5.428 1.00 95.56 76 HIS A N 1
ATOM 610 C CA . HIS A 1 76 ? -6.444 5.330 -6.225 1.00 95.56 76 HIS A CA 1
ATOM 611 C C . HIS A 1 76 ? -4.988 5.387 -5.777 1.00 95.56 76 HIS A C 1
ATOM 613 O O . HIS A 1 76 ? -4.712 5.337 -4.580 1.00 95.56 76 HIS A O 1
ATOM 619 N N . MET A 1 77 ? -4.060 5.488 -6.729 1.00 94.38 77 MET A N 1
ATOM 620 C CA . MET A 1 77 ? -2.624 5.523 -6.459 1.00 94.38 77 MET A CA 1
ATOM 621 C C . MET A 1 77 ? -2.023 6.842 -6.933 1.00 94.38 77 MET A C 1
ATOM 623 O O . MET A 1 77 ? -2.156 7.205 -8.099 1.00 94.38 77 MET A O 1
ATOM 627 N N . TYR A 1 78 ? -1.293 7.503 -6.043 1.00 94.81 78 TYR A N 1
ATOM 628 C CA . TYR A 1 78 ? -0.538 8.722 -6.312 1.00 94.81 78 TYR A CA 1
ATOM 629 C C . TYR A 1 78 ? 0.944 8.451 -6.063 1.00 94.81 78 TYR A C 1
ATOM 631 O O . TYR A 1 78 ? 1.303 7.781 -5.093 1.00 94.81 78 TYR A O 1
ATOM 639 N N . CYS A 1 79 ? 1.818 8.960 -6.929 1.00 94.50 79 CYS A N 1
ATOM 640 C CA . CYS A 1 79 ? 3.262 8.759 -6.830 1.00 94.50 79 CYS A CA 1
ATOM 641 C C . CYS A 1 79 ? 4.003 10.090 -6.798 1.00 94.50 79 CYS A C 1
ATOM 643 O O . CYS A 1 79 ? 3.627 11.039 -7.477 1.00 94.50 79 CYS A O 1
ATOM 645 N N . CYS A 1 80 ? 5.096 10.132 -6.043 1.00 94.69 80 CYS A N 1
ATOM 646 C CA . CYS A 1 80 ? 6.083 11.199 -6.131 1.00 94.69 80 CYS A CA 1
ATOM 647 C C . CYS A 1 80 ? 7.462 10.545 -6.187 1.00 94.69 80 CYS A C 1
ATOM 649 O O . CYS A 1 80 ? 7.906 9.914 -5.220 1.00 94.69 80 CYS A O 1
ATOM 651 N N . ASP A 1 81 ? 8.103 10.617 -7.351 1.00 92.00 81 ASP A N 1
ATOM 652 C CA . ASP A 1 81 ? 9.412 10.024 -7.586 1.00 92.00 81 ASP A CA 1
ATOM 653 C C . ASP A 1 81 ? 10.557 11.020 -7.362 1.00 92.00 81 ASP A C 1
ATOM 655 O O . ASP A 1 81 ? 10.377 12.230 -7.233 1.00 92.00 81 ASP A O 1
ATOM 659 N N . SER A 1 82 ? 11.770 10.489 -7.213 1.00 90.19 82 SER A N 1
ATOM 660 C CA . SER A 1 82 ? 12.966 11.312 -7.060 1.00 90.19 82 SER A CA 1
ATOM 661 C C . SER A 1 82 ? 13.617 11.605 -8.404 1.00 90.19 82 SER A C 1
ATOM 663 O O . SER A 1 82 ? 13.667 10.729 -9.264 1.00 90.19 82 SER A O 1
ATOM 665 N N . GLN A 1 83 ? 14.263 12.770 -8.526 1.00 88.25 83 GLN A N 1
ATOM 666 C CA . GLN A 1 83 ? 15.026 13.163 -9.723 1.00 88.25 83 GLN A CA 1
ATOM 667 C C . GLN A 1 83 ? 16.060 12.111 -10.165 1.00 88.25 83 GLN A C 1
ATOM 669 O O . GLN A 1 83 ? 16.315 11.941 -11.355 1.00 88.25 83 GLN A O 1
ATOM 674 N N . LYS A 1 84 ? 16.670 11.405 -9.205 1.00 90.62 84 LYS A N 1
ATOM 675 C CA . LYS A 1 84 ? 17.593 10.300 -9.471 1.00 90.62 84 LYS A CA 1
ATOM 676 C C . LYS A 1 84 ? 16.838 8.971 -9.478 1.00 90.62 84 LYS A C 1
ATOM 678 O O . LYS A 1 84 ? 16.323 8.547 -8.443 1.00 90.62 84 LYS A O 1
ATOM 683 N N . ASP A 1 85 ? 16.842 8.285 -10.620 1.00 87.12 85 ASP A N 1
ATOM 684 C CA . ASP A 1 85 ? 16.286 6.936 -10.766 1.00 87.12 85 ASP A CA 1
ATOM 685 C C . ASP A 1 85 ? 16.837 5.980 -9.685 1.00 87.12 85 ASP A C 1
ATOM 687 O O . ASP A 1 85 ? 18.045 5.903 -9.451 1.00 87.12 85 ASP A O 1
ATOM 691 N N . GLY A 1 86 ? 15.944 5.225 -9.036 1.00 87.50 86 GLY A N 1
ATOM 692 C CA . GLY A 1 86 ? 16.311 4.186 -8.066 1.00 87.50 86 GLY A CA 1
ATOM 693 C C . GLY A 1 86 ? 16.776 4.686 -6.693 1.00 87.50 86 GLY A C 1
ATOM 694 O O . GLY A 1 86 ? 17.161 3.864 -5.863 1.00 87.50 86 GLY A O 1
ATOM 695 N N . TYR A 1 87 ? 16.754 5.998 -6.436 1.00 89.56 87 TYR A N 1
ATOM 696 C CA . TYR A 1 87 ? 17.262 6.570 -5.187 1.00 89.56 87 TYR A CA 1
ATOM 697 C C . TYR A 1 87 ? 16.196 6.650 -4.089 1.00 89.56 87 TYR A C 1
ATOM 699 O O . TYR A 1 87 ? 16.355 6.039 -3.034 1.00 89.56 87 TYR A O 1
ATOM 707 N N . ALA A 1 88 ? 15.101 7.363 -4.349 1.00 93.69 88 ALA A N 1
ATOM 708 C CA . ALA A 1 88 ? 14.014 7.567 -3.400 1.00 93.69 88 ALA A CA 1
ATOM 709 C C . ALA A 1 88 ? 12.653 7.474 -4.112 1.00 93.69 88 ALA A C 1
ATOM 711 O O . ALA A 1 88 ? 12.541 6.904 -5.199 1.00 93.69 88 ALA A O 1
ATOM 712 N N . GLY A 1 89 ? 11.611 7.975 -3.459 1.00 96.12 89 GLY A N 1
ATOM 713 C CA . GLY A 1 89 ? 10.247 8.000 -3.970 1.00 96.12 89 GLY A CA 1
ATOM 714 C C . GLY A 1 89 ? 9.245 7.502 -2.939 1.00 96.12 89 GLY A C 1
ATOM 715 O O . GLY A 1 89 ? 9.575 6.692 -2.064 1.00 96.12 89 GLY A O 1
ATOM 716 N N . VAL A 1 90 ? 8.023 8.000 -3.062 1.00 97.19 90 VAL A N 1
ATOM 717 C CA . VAL A 1 90 ? 6.873 7.641 -2.234 1.00 97.19 90 VAL A CA 1
ATOM 718 C C . VAL A 1 90 ? 5.677 7.308 -3.118 1.00 97.19 90 VAL A C 1
ATOM 720 O O . VAL A 1 90 ? 5.583 7.773 -4.257 1.00 97.19 90 VAL A O 1
ATOM 723 N N . ALA A 1 91 ? 4.769 6.496 -2.592 1.00 96.62 91 ALA A N 1
ATOM 724 C CA . ALA A 1 91 ? 3.465 6.260 -3.191 1.00 96.62 91 ALA A CA 1
ATOM 725 C C . ALA A 1 91 ? 2.387 6.271 -2.110 1.00 96.62 91 ALA A C 1
ATOM 727 O O . ALA A 1 91 ? 2.646 5.894 -0.968 1.00 96.62 91 ALA A O 1
ATOM 728 N N . LEU A 1 92 ? 1.186 6.689 -2.480 1.00 96.94 92 LEU A N 1
ATOM 729 C CA . LEU A 1 92 ? 0.017 6.691 -1.617 1.00 96.94 92 LEU A CA 1
ATOM 730 C C . LEU A 1 92 ? -1.114 5.960 -2.326 1.00 96.94 92 LEU A C 1
ATOM 732 O O . LEU A 1 92 ? -1.414 6.278 -3.474 1.00 96.94 92 LEU A O 1
ATOM 736 N N . TYR A 1 93 ? -1.723 5.002 -1.637 1.00 97.06 93 TYR A N 1
ATOM 737 C CA . TYR A 1 93 ? -2.979 4.388 -2.042 1.00 97.06 93 TYR A CA 1
ATOM 738 C C . TYR A 1 93 ? -4.094 4.885 -1.130 1.00 97.06 93 TYR A C 1
ATOM 740 O O . TYR A 1 93 ? -3.887 4.996 0.077 1.00 97.06 93 TYR A O 1
ATOM 748 N N . THR A 1 94 ? -5.266 5.151 -1.694 1.00 97.69 94 THR A N 1
ATOM 749 C CA . THR A 1 94 ? -6.458 5.601 -0.960 1.00 97.69 94 THR A CA 1
ATOM 750 C C . THR A 1 94 ? -7.713 4.980 -1.563 1.00 97.69 94 THR A C 1
ATOM 752 O O . THR A 1 94 ? -7.804 4.874 -2.786 1.00 97.69 94 THR A O 1
ATOM 755 N N . LYS A 1 95 ? -8.671 4.560 -0.730 1.00 96.75 95 LYS A N 1
ATOM 756 C CA . LYS A 1 95 ? -9.976 4.059 -1.206 1.00 96.75 95 LYS A CA 1
ATOM 757 C C . LYS A 1 95 ? -10.858 5.169 -1.785 1.00 96.75 95 LYS A C 1
ATOM 759 O O . LYS A 1 95 ? -11.628 4.929 -2.707 1.00 96.75 95 LYS A O 1
ATOM 764 N N . GLU A 1 96 ? -10.713 6.382 -1.262 1.00 91.62 96 GLU A N 1
ATOM 765 C CA . GLU A 1 96 ? -11.451 7.567 -1.699 1.00 91.62 96 GLU A CA 1
ATOM 766 C C . GLU A 1 96 ? -10.634 8.388 -2.700 1.00 91.62 96 GLU A C 1
ATOM 768 O O . GLU A 1 96 ? -9.399 8.394 -2.651 1.00 91.62 96 GLU A O 1
ATOM 773 N N . ASN A 1 97 ? -11.320 9.116 -3.582 1.00 78.88 97 ASN A N 1
ATOM 774 C CA . ASN A 1 97 ? -10.667 10.092 -4.455 1.00 78.88 97 ASN A CA 1
ATOM 775 C C . ASN A 1 97 ? -10.124 11.260 -3.613 1.00 78.88 97 ASN A C 1
ATOM 777 O O . ASN A 1 97 ? -10.882 11.870 -2.857 1.00 78.88 97 ASN A O 1
ATOM 781 N N . LEU A 1 98 ? -8.834 11.574 -3.775 1.00 62.84 98 LEU A N 1
ATOM 782 C CA . LEU A 1 98 ? -8.183 12.770 -3.223 1.00 62.84 98 LEU A CA 1
ATOM 783 C C . LEU A 1 98 ? -8.045 13.862 -4.283 1.00 62.84 98 LEU A C 1
ATOM 785 O O . LEU A 1 98 ? -7.713 13.508 -5.444 1.00 62.84 98 LEU A O 1
#

Foldseek 3Di:
DPDDLVNDDLDDPDADPVRHDDDAFEAEDAQLAQVVCVVVVVVVNCVSNVGQKYKYWQNLADPVRDDPSVDDPLWDKDWDDDPDRRDIIMMMIHNDDD

Radius of gyration: 15.08 Å; Cα contacts (8 Å, |Δi|>4): 150; chains: 1; bounding box: 33×35×43 Å

Organism: Triatoma infestans (NCBI:txid30076)

Sequence (98 aa):
KKPELSDLNFECDKTTKEGEKWNFKISSWNVAGLRAWLKKSGIDYVLKEDPDILCLQETKCPEKKLPPEVKLSGYHMYCCDSQKDGYAGVALYTKENL

pLDDT: mean 92.92, std 5.42, range [62.84, 98.25]

Secondary structure (DSSP, 8-state):
-PPPGGG-------B-TT-PBP---EEEEE-S-HHHHHTTTHHHHHHHH--SEEEEE-----GGG--GGG--TT-EEEEEE-SSTTT-EEEEEESS--

Mean predicted aligned error: 3.82 Å

Nearest PDB structures (foldseek):
  2o3h-assembly1_A  TM=9.373E-01  e=1.232E-08  Homo sapiens
  7tc2-assembly2_B  TM=9.313E-01  e=1.601E-08  Homo sapiens
  6bou-assembly1_A  TM=9.109E-01  e=2.222E-08  Homo sapiens
  6bow-assembly1_A  TM=8.954E-01  e=5.564E-08  Homo sapiens
  6bow-assembly2_B  TM=8.972E-01  e=1.072E-07  Homo sapiens

InterPro domains:
  IPR004808 AP endonuclease 1 [PTHR22748] (14-96)
  IPR005135 Endonuclease/exonuclease/phosphatase [PF03372] (28-97)
  IPR020847 AP endonuclease 1, binding site [PS00726] (51-60)
  IPR036691 Endonuclease/exonuclease/phosphatase superfamily [G3DSA:3.60.10.10] (3-98)
  IPR036691 Endonuclease/exonuclease/phosphatase superfamily [SSF56219] (18-97)

=== Feature glossary ===
Feature key, reading from the visual/contextual features back to the raw sequence:

Rendered structure images. Six rendered views show the 3D structure from the faces of a cube — i.e. along ±x, ±y, ±z. Rendering representation is drawn randomly per protein from cartoon (secondary-structure ribbons), sticks (backbone bonds), or molecular surface; coloring is either N→C rainbow (blue at the N-terminus through red at the C-terminus) or one color per chain.

Contact-map, Ramachandran, and PAE plots. The contact map is a binary N×N matrix image: pixel (i, j) is dark where Cα_i and Cα_j are within 8 Å and |i−j|>4. Because the |i−j|>4 filter removes local helical contacts, off-diagonal stripes parallel to the main diagonal indicate parallel β-sheets; stripes perpendicular to it indicate antiparallel β-sheets. The Ramachandran plot scatters every residue's (φ, ψ) pair against the sterically allowed regions. The PAE heatmap renders the predicted-aligned-error matrix.

InterPro / GO / CATH / organism. Database cross-references. InterPro integrates a dozen domain/family signature databases into unified entries with residue-range hits. GO terms attach function/process/location labels with evidence codes. CATH codes position the fold in a four-level structural taxonomy. Organism is the NCBI-taxonomy species name.

Nearest PDB structures. The Foldseek neighbor list gives the closest experimentally determined structures in the PDB, ranked by structural alignment. TM-score near 1 means near-identical fold; near 0.3 means only rough topology match. This is how one finds what a novel AlphaFold prediction most resembles in the solved-structure universe.

Predicted aligned error. PAE(i, j) answers: if I align the predicted and true structures on residue i, how far off (in Å) do I expect residue j to be? A block-diagonal PAE matrix with low values on the blocks and high values off-diagonal is the signature of a multi-domain protein with confidently predicted domains but uncertain inter-domain orientation.

Solvent-accessible surface area. Accessible surface area quantifies burial. A residue with SASA near zero is packed into the hydrophobic core; one with SASA >100 Å² sits on the surface. Computed here via the Shrake–Rupley numerical algorithm with a 1.4 Å probe.

B-factor. B-factor (Debye–Waller factor) reflects atomic displacement in the crystal lattice. It is an experimental observable (units Å²), not a prediction; low values mean the atom is pinned down, high values mean it moves or is heterogeneous across the crystal.

pLDDT. For AlphaFold models, the B-factor field carries pLDDT — the model's own estimate of local accuracy on a 0–100 scale. Regions with pLDDT<50 should be treated as essentially unmodeled; they often correspond to intrinsically disordered segments.

Backbone torsions (φ/ψ). φ (phi) and ψ (psi) are the two rotatable backbone dihedrals per residue: φ is the C(i-1)–N–Cα–C torsion, ψ is the N–Cα–C–N(i+1) torsion, both in degrees on (−180°, 180°]. α-helical residues cluster near (−60°, −45°); β-stra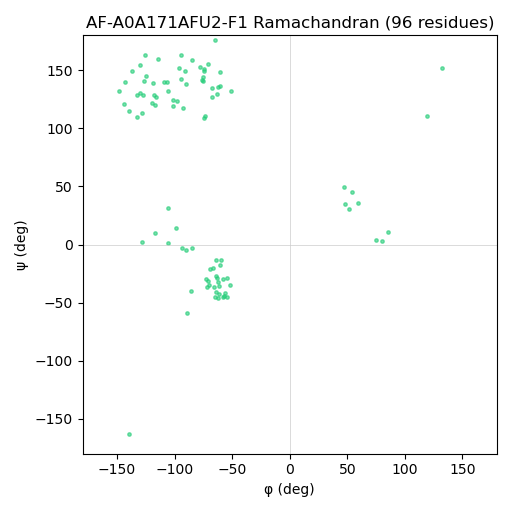nd residues near (−120°, +130°). A Ramachandran plot is simply a scatter of (φ, ψ) for every residue.

Radius of gyration, Cα contacts, bounding box. Radius of gyration (Rg) is the root-mean-square distance of Cα atoms from their centroid — a single number for overall size and compactness. A globular domain of N residues has Rg ≈ 2.2·N^0.38 Å; an extended or disordered chain has a much larger Rg. The Cα contact count is the number of residue pairs whose Cα atoms are within 8 Å and are more than four positions apart in sequence — a standard proxy for tertiary packing density. The bounding box is the smallest axis-aligned box enclosing all Cα atoms.

Secondary structure (3-state, P-SEA). Three-state secondary structure (P-SEA) collapses the eight DSSP classes into helix (a), strand (b), and coil (c). P-SEA assigns these from Cα geometry alone — distances and angles — without requiring backbone oxygens, so it works on any Cα trace.

Secondary structure (8-state, DSSP). DSSP 8-state secondary structure assigns each residue one of H (α-helix), G (3₁₀-helix), I (π-helix), E (extended β-strand), B (isolated β-bridge), T (hydrogen-bonded turn), S (bend), or '-' (coil). The assignment is computed from backbone hydrogen-bond geometry via the Kabsch–Sande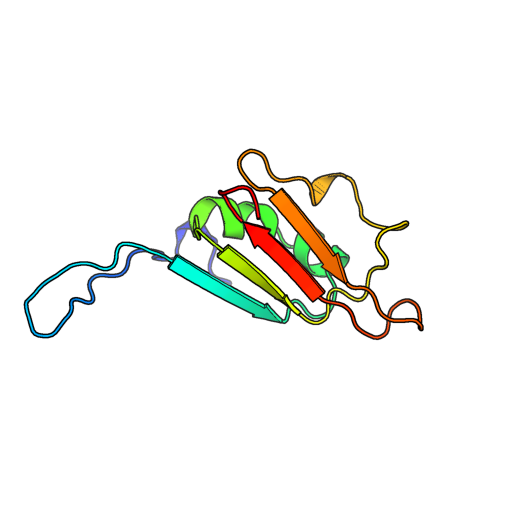r algorithm.

Foldseek 3Di. A 3Di character summarizes, for each residue, the relative orientation of the Cα frame of its nearest spatial neighbor. Because it encodes fold topology rather than chemistry, 3Di alignments detect remote structural similarity that sequence alignment misses.

mmCIF coordinates. The mmCIF block holds the 3D Cartesian coordinates of each backbone atom (N, Cα, C, O) in ångströms. mmCIF is the PDB's canonical archive format — a tagged-loop text representation of the atomic model.

Sequence. Sequence gives the chain of amino acids in standard one-letter code (A=alanine, C=cysteine, …, Y=tyrosine), read N→C. It is the only feature that is directly encoded by the gene; all structural features are derived from the folded form of this sequence.